Protein AF-A0A520Q9F8-F1 (afdb_monomer_lite)

pLDDT: mean 71.8, std 21.56, range [39.19, 98.19]

Secondary structure (DSSP, 8-state):
---------TTHHHHHHHHHHHHHHGGGS--------------------S-SSSSSSSSGGGS---PPPPP-EEEEEESSTT-TTS-EEEEEESSHHHHHHHHHHHHTTT-EEEEEES-EE-SSSEE-SEEEE---

Radius of gyration: 29.5 Å; chains: 1; bounding box: 84×36×77 Å

Sequence (136 aa):
MREETKLFDADDMKHALLQLTVKIGTLAFAASASAQEFQSLSVARPTVSRMAGAALALIVLVVGCSEPEQEVWMGYVYPDRQDLTRHDVVGSFGSLNRCLDAVREQAGLAGAYECGLNCRDEGTINVCERTVGNER

Foldseek 3Di:
DDDDDPDDDPVVVVVVVVVVVVVVVVVPPDPDDDDDDDDDDPDDDDPDDDDDDPPPPPPPPPPDPPPPDQKKKWKWKAQALVDPLDIDTQDIDSDPVVNQVRRDVVNDPHIWMKIFIPWDDPPSDTDGPDMDIDND

Structure (mmCIF, N/CA/C/O backbone):
data_AF-A0A520Q9F8-F1
#
_entry.id   AF-A0A520Q9F8-F1
#
loop_
_atom_site.group_PDB
_atom_site.id
_atom_site.type_symbol
_atom_site.label_atom_id
_atom_site.label_alt_id
_atom_site.label_comp_id
_atom_site.label_asym_id
_atom_site.label_entity_id
_atom_site.label_seq_id
_atom_site.pdbx_PDB_ins_code
_atom_site.Cartn_x
_atom_site.Cartn_y
_atom_site.Cartn_z
_atom_site.occupancy
_atom_site.B_iso_or_equiv
_atom_site.auth_seq_id
_atom_site.auth_comp_id
_atom_site.auth_asym_id
_atom_site.auth_atom_id
_atom_site.pdbx_PDB_model_num
ATOM 1 N N . MET A 1 1 ? 43.071 0.631 2.761 1.00 39.19 1 MET A N 1
ATOM 2 C CA . MET A 1 1 ? 42.229 1.504 3.602 1.00 39.19 1 MET A CA 1
ATOM 3 C C . MET A 1 1 ? 41.005 0.692 3.976 1.00 39.19 1 MET A C 1
ATOM 5 O O . MET A 1 1 ? 40.397 0.130 3.079 1.00 39.19 1 MET A O 1
ATOM 9 N N . ARG A 1 2 ? 40.776 0.474 5.273 1.00 40.00 2 ARG A N 1
ATOM 10 C CA . ARG A 1 2 ? 39.755 -0.431 5.817 1.00 40.00 2 ARG A CA 1
ATOM 11 C C . ARG A 1 2 ? 38.701 0.469 6.465 1.00 40.00 2 ARG A C 1
ATOM 13 O O . ARG A 1 2 ? 39.037 1.179 7.406 1.00 40.00 2 ARG A O 1
ATOM 20 N N . GLU A 1 3 ? 37.506 0.524 5.888 1.00 48.91 3 GLU A N 1
ATOM 21 C CA . GLU A 1 3 ? 36.380 1.290 6.427 1.00 48.91 3 GLU A CA 1
ATOM 22 C C . GLU A 1 3 ? 35.745 0.497 7.572 1.00 48.91 3 GLU A C 1
ATOM 24 O O . GLU A 1 3 ? 35.322 -0.644 7.393 1.00 48.91 3 GLU A O 1
ATOM 29 N N . GLU A 1 4 ? 35.734 1.083 8.767 1.00 51.50 4 GLU A N 1
ATOM 30 C CA . GLU A 1 4 ? 35.064 0.523 9.936 1.00 51.50 4 GLU A CA 1
ATOM 31 C C . GLU A 1 4 ? 33.596 0.956 9.924 1.00 51.50 4 GLU A C 1
ATOM 33 O O . GLU A 1 4 ? 33.253 2.085 10.279 1.00 51.50 4 GLU A O 1
ATOM 38 N N . THR A 1 5 ? 32.704 0.059 9.508 1.00 52.34 5 THR A N 1
ATOM 39 C CA . THR A 1 5 ? 31.264 0.213 9.726 1.00 52.34 5 THR A CA 1
ATOM 40 C C . THR A 1 5 ? 30.976 0.062 11.216 1.00 52.34 5 THR A C 1
ATOM 42 O O . THR A 1 5 ? 31.025 -1.043 11.757 1.00 52.34 5 THR A O 1
ATOM 45 N N . LYS A 1 6 ? 30.686 1.182 11.885 1.00 52.34 6 LYS A N 1
ATOM 46 C CA . LYS A 1 6 ? 30.169 1.195 13.256 1.00 52.34 6 LYS A CA 1
ATOM 47 C C . LYS A 1 6 ? 28.801 0.518 13.274 1.00 52.34 6 LYS A C 1
ATOM 49 O O . LYS A 1 6 ? 27.818 1.065 12.778 1.00 52.34 6 LYS A O 1
ATOM 54 N N . LEU A 1 7 ? 28.781 -0.688 13.825 1.00 51.22 7 LEU A N 1
ATOM 55 C CA . LEU A 1 7 ? 27.588 -1.441 14.168 1.00 51.22 7 LEU A CA 1
ATOM 56 C C . LEU A 1 7 ? 26.820 -0.638 15.227 1.00 51.22 7 LEU A C 1
ATOM 58 O O . LEU A 1 7 ? 27.317 -0.422 16.328 1.00 51.22 7 LEU A O 1
ATOM 62 N N . PHE A 1 8 ? 25.657 -0.112 14.851 1.00 49.12 8 PHE A N 1
ATOM 63 C CA . PHE A 1 8 ? 24.758 0.585 15.764 1.00 49.12 8 PHE A CA 1
ATOM 64 C C . PHE A 1 8 ? 24.158 -0.443 16.730 1.00 49.12 8 PHE A C 1
ATOM 66 O O . PHE A 1 8 ? 23.390 -1.314 16.321 1.00 49.12 8 PHE A O 1
ATOM 73 N N . ASP A 1 9 ? 24.558 -0.358 17.995 1.00 51.84 9 ASP A N 1
ATOM 74 C CA . ASP A 1 9 ? 24.122 -1.241 19.073 1.00 51.84 9 ASP A CA 1
ATOM 75 C C . ASP A 1 9 ? 22.636 -1.017 19.403 1.00 51.84 9 ASP A C 1
ATOM 77 O O . ASP A 1 9 ? 22.182 0.108 19.626 1.00 51.84 9 ASP A O 1
ATOM 81 N N . ALA A 1 10 ? 21.862 -2.103 19.439 1.00 55.62 10 ALA A N 1
ATOM 82 C CA . ALA A 1 10 ? 20.410 -2.082 19.643 1.00 55.62 10 ALA A CA 1
ATOM 83 C C . ALA A 1 10 ? 19.984 -1.662 21.067 1.00 55.62 10 ALA A C 1
ATOM 85 O O . ALA A 1 10 ? 18.793 -1.456 21.326 1.00 55.62 10 ALA A O 1
ATOM 86 N N . ASP A 1 11 ? 20.932 -1.536 21.997 1.00 56.41 11 ASP A N 1
ATOM 87 C CA . ASP A 1 11 ? 20.651 -1.182 23.388 1.00 56.41 11 ASP A CA 1
ATOM 88 C C . ASP A 1 11 ? 20.477 0.328 23.627 1.00 56.41 11 ASP A C 1
ATOM 90 O O . ASP A 1 11 ? 19.765 0.712 24.558 1.00 56.41 11 ASP A O 1
ATOM 94 N N . ASP A 1 12 ? 20.982 1.196 22.744 1.00 55.81 12 ASP A N 1
ATOM 95 C CA . ASP A 1 12 ? 20.832 2.656 22.893 1.00 55.81 12 ASP A CA 1
ATOM 96 C C . ASP A 1 12 ? 19.371 3.116 22.665 1.00 55.81 12 ASP A C 1
ATOM 98 O O . ASP A 1 12 ? 18.835 3.996 23.346 1.00 55.81 12 ASP A O 1
ATOM 102 N N . MET A 1 13 ? 18.639 2.422 21.785 1.00 54.72 13 MET A N 1
ATOM 103 C CA . MET A 1 13 ? 17.255 2.777 21.441 1.00 54.72 13 MET A CA 1
ATOM 104 C C . MET A 1 13 ? 16.258 2.522 22.588 1.00 54.72 13 MET A C 1
ATOM 106 O O . MET A 1 13 ? 15.235 3.205 22.697 1.00 54.72 13 MET A O 1
ATOM 110 N N . LYS A 1 14 ? 16.554 1.574 23.488 1.00 57.56 14 LYS A N 1
ATOM 111 C CA . LYS A 1 14 ? 15.676 1.241 24.626 1.00 57.56 14 LYS A CA 1
ATOM 112 C C . LYS A 1 14 ? 15.687 2.336 25.694 1.00 57.56 14 LYS A C 1
ATOM 114 O O . LYS A 1 14 ? 14.651 2.615 26.300 1.00 57.56 14 LYS A O 1
ATOM 119 N N . HIS A 1 15 ? 16.827 3.000 25.889 1.00 53.12 15 HIS A N 1
ATOM 120 C CA . HIS A 1 15 ? 16.956 4.087 26.861 1.00 53.12 15 HIS A CA 1
ATOM 121 C C . HIS A 1 15 ? 16.235 5.367 26.417 1.00 53.12 15 HIS A C 1
ATOM 123 O O . HIS A 1 15 ? 15.677 6.074 27.261 1.00 53.12 15 HIS A O 1
ATOM 129 N N . ALA A 1 16 ? 16.156 5.629 25.108 1.00 54.34 16 ALA A N 1
ATOM 130 C CA . ALA A 1 16 ? 15.401 6.761 24.570 1.00 54.34 16 ALA A CA 1
ATOM 131 C C . ALA A 1 16 ? 13.878 6.616 24.780 1.00 54.34 16 ALA A C 1
ATOM 133 O O . ALA A 1 16 ? 13.198 7.593 25.103 1.00 54.34 16 ALA A O 1
ATOM 134 N N . LEU A 1 17 ? 13.339 5.396 24.668 1.00 53.00 17 LEU A N 1
ATOM 135 C CA . LEU A 1 17 ? 11.903 5.123 24.837 1.00 53.00 17 LEU A CA 1
ATOM 136 C C . LEU A 1 17 ? 11.425 5.257 26.293 1.00 53.00 17 LEU A C 1
ATOM 138 O O . LEU A 1 17 ? 10.308 5.716 26.532 1.00 53.00 17 LEU A O 1
ATOM 142 N N . LEU A 1 18 ? 12.274 4.924 27.271 1.00 51.91 18 LEU A N 1
ATOM 143 C CA . LEU A 1 18 ? 11.934 5.009 28.699 1.00 51.91 18 LEU A CA 1
ATOM 144 C C . LEU A 1 18 ? 11.867 6.453 29.225 1.00 51.91 18 LEU A C 1
ATOM 146 O O . LEU A 1 18 ? 11.124 6.735 30.161 1.00 51.91 18 LEU A O 1
ATOM 150 N N . GLN A 1 19 ? 12.610 7.385 28.621 1.00 50.03 19 GLN A N 1
ATOM 151 C CA . GLN A 1 19 ? 12.576 8.801 29.012 1.00 50.03 19 GLN A CA 1
ATOM 152 C C . GLN A 1 19 ? 11.343 9.538 28.465 1.00 50.03 19 GLN A C 1
ATOM 154 O O . GLN A 1 19 ? 10.885 10.516 29.063 1.00 50.03 19 GLN A O 1
ATOM 159 N N . LEU A 1 20 ? 10.775 9.074 27.345 1.00 44.41 20 LEU A N 1
ATOM 160 C CA . LEU A 1 20 ? 9.604 9.706 26.736 1.00 44.41 20 LEU A CA 1
ATOM 161 C C . LEU A 1 20 ? 8.311 9.395 27.511 1.00 44.41 20 LEU A C 1
ATOM 163 O O . LEU A 1 20 ? 7.473 10.279 27.685 1.00 44.41 20 LEU A O 1
ATOM 167 N N . THR A 1 21 ? 8.168 8.179 28.047 1.00 50.09 21 THR A N 1
ATOM 168 C CA . THR A 1 21 ? 6.981 7.757 28.815 1.00 50.09 21 THR A CA 1
ATOM 169 C C . THR A 1 21 ? 6.851 8.465 30.164 1.00 50.09 21 THR A C 1
ATOM 171 O O . THR A 1 21 ? 5.737 8.789 30.574 1.00 50.09 21 THR A O 1
ATOM 174 N N . VAL A 1 22 ? 7.964 8.803 30.825 1.00 49.72 22 VAL A N 1
ATOM 175 C CA . VAL A 1 22 ? 7.938 9.541 32.104 1.00 49.72 22 VAL A CA 1
ATOM 176 C C . VAL A 1 22 ? 7.454 10.985 31.922 1.00 49.72 22 VAL A C 1
ATOM 178 O O . VAL A 1 22 ? 6.724 11.495 32.768 1.00 49.72 22 VAL A O 1
ATOM 181 N N . LYS A 1 23 ? 7.790 11.648 30.807 1.00 49.06 23 LYS A N 1
ATOM 182 C CA . LYS A 1 23 ? 7.364 13.039 30.559 1.00 49.06 23 LYS A CA 1
ATOM 183 C C . LYS A 1 23 ? 5.869 13.186 30.272 1.00 49.06 23 LYS A C 1
ATOM 185 O O . LYS A 1 23 ? 5.307 14.234 30.577 1.00 49.06 23 LYS A O 1
ATOM 190 N N . ILE A 1 24 ? 5.223 12.161 29.715 1.00 46.91 24 ILE A N 1
ATOM 191 C CA . ILE A 1 24 ? 3.788 12.210 29.390 1.00 46.91 24 ILE A CA 1
ATOM 192 C C . ILE A 1 24 ? 2.933 12.039 30.660 1.00 46.91 24 ILE A C 1
ATOM 194 O O . ILE A 1 24 ? 1.890 12.676 30.786 1.00 46.91 24 ILE A O 1
ATOM 198 N N . GLY A 1 25 ? 3.397 11.260 31.646 1.00 41.00 25 GLY A N 1
ATOM 199 C CA . GLY A 1 25 ? 2.657 11.008 32.892 1.00 41.00 25 GLY A CA 1
ATOM 200 C C . GLY A 1 25 ? 2.469 12.233 33.800 1.00 41.00 25 GLY A C 1
ATOM 201 O O . GLY A 1 25 ? 1.505 12.291 34.559 1.00 41.00 25 GLY A O 1
ATOM 202 N N . THR A 1 26 ? 3.341 13.239 33.708 1.00 44.12 26 THR A N 1
ATOM 203 C CA . THR A 1 26 ? 3.320 14.401 34.620 1.00 44.12 26 THR A CA 1
ATOM 204 C C . THR A 1 26 ? 2.359 15.513 34.182 1.00 44.12 26 THR A C 1
ATOM 206 O O . THR A 1 26 ? 2.104 16.438 34.948 1.00 44.12 26 THR A O 1
ATOM 209 N N . LEU A 1 27 ? 1.784 15.445 32.976 1.00 44.78 27 LEU A N 1
ATOM 210 C CA . LEU A 1 27 ? 0.875 16.485 32.469 1.00 44.78 27 LEU A CA 1
ATOM 211 C C . LEU A 1 27 ? -0.597 16.286 32.882 1.00 44.78 27 LEU A C 1
ATOM 213 O O . LEU A 1 27 ? -1.413 17.172 32.647 1.00 44.78 27 LEU A O 1
ATOM 217 N N . ALA A 1 28 ? -0.953 15.167 33.524 1.00 43.72 28 ALA A N 1
ATOM 218 C CA . ALA A 1 28 ? -2.349 14.818 33.821 1.00 43.72 28 ALA A CA 1
ATOM 219 C C . ALA A 1 28 ? -2.862 15.245 35.217 1.00 43.72 28 ALA A C 1
ATOM 221 O O . ALA A 1 28 ? -4.031 15.029 35.523 1.00 43.72 28 ALA A O 1
ATOM 222 N N . PHE A 1 29 ? -2.036 15.861 36.071 1.00 43.09 29 PHE A N 1
ATOM 223 C CA . PHE A 1 29 ? -2.386 16.166 37.471 1.00 43.09 29 PHE A CA 1
ATOM 224 C C . PHE A 1 29 ? -2.286 17.666 37.799 1.00 43.09 29 PHE A C 1
ATOM 226 O O . PHE A 1 29 ? -1.584 18.075 38.718 1.00 43.09 29 PHE A O 1
ATOM 233 N N . ALA A 1 30 ? -2.972 18.523 37.040 1.00 43.81 30 ALA A N 1
ATOM 234 C CA . ALA A 1 30 ? -3.069 19.947 37.384 1.00 43.81 30 ALA A CA 1
ATOM 235 C C . ALA A 1 30 ? -4.359 20.602 36.865 1.00 43.81 30 ALA A C 1
ATOM 237 O O . ALA A 1 30 ? -4.310 21.625 36.192 1.00 43.81 30 ALA A O 1
ATOM 238 N N . ALA A 1 31 ? -5.528 20.025 37.153 1.00 45.03 31 ALA A N 1
ATOM 239 C CA . ALA A 1 31 ? -6.798 20.691 36.854 1.00 45.03 31 ALA A CA 1
ATOM 240 C C . ALA A 1 31 ? -7.942 20.230 37.769 1.00 45.03 31 ALA A C 1
ATOM 242 O O . ALA A 1 31 ? -8.893 19.618 37.304 1.00 45.03 31 ALA A O 1
ATOM 243 N N . SER A 1 32 ? -7.876 20.529 39.069 1.00 48.12 32 SER A N 1
ATOM 244 C CA . SER A 1 32 ? -9.081 20.569 39.920 1.00 48.12 32 SER A CA 1
ATOM 245 C C . SER A 1 32 ? -8.770 21.172 41.289 1.00 48.12 32 SER A C 1
ATOM 247 O O . SER A 1 32 ? -8.728 20.480 42.303 1.00 48.12 32 SER A O 1
ATOM 249 N N . ALA A 1 33 ? -8.536 22.480 41.323 1.00 47.72 33 ALA A N 1
ATOM 250 C CA . ALA A 1 33 ? -8.639 23.256 42.551 1.00 47.72 33 ALA A CA 1
ATOM 251 C C . ALA A 1 33 ? -9.200 24.635 42.199 1.00 47.72 33 ALA A C 1
ATOM 253 O O . ALA A 1 33 ? -8.467 25.559 41.865 1.00 47.72 33 ALA A O 1
ATOM 254 N N . SER A 1 34 ? -10.522 24.764 42.244 1.00 48.75 34 SER A N 1
ATOM 255 C CA . SER A 1 34 ? -11.154 26.060 42.472 1.00 48.75 34 SER A CA 1
ATOM 256 C C . SER A 1 34 ? -12.338 25.871 43.412 1.00 48.75 34 SER A C 1
ATOM 258 O O . SER A 1 34 ? -13.017 24.848 43.399 1.00 48.75 34 SER A O 1
ATOM 260 N N . ALA A 1 35 ? -12.424 26.833 44.318 1.00 44.81 35 ALA A N 1
ATOM 261 C CA . ALA A 1 35 ? -13.172 26.861 45.558 1.00 44.81 35 ALA A CA 1
ATOM 262 C C . ALA A 1 35 ? -14.694 26.759 45.380 1.00 44.81 35 ALA A C 1
ATOM 264 O O . ALA A 1 35 ? -15.216 27.138 44.338 1.00 44.81 35 ALA A O 1
ATOM 265 N N . GLN A 1 36 ? -15.400 26.394 46.455 1.00 46.62 36 GLN A N 1
ATOM 266 C CA . GLN A 1 36 ? -16.210 27.363 47.208 1.00 46.62 36 GLN A CA 1
ATOM 267 C C . GLN A 1 36 ? -16.834 26.717 48.455 1.00 46.62 36 GLN A C 1
ATOM 269 O O . GLN A 1 36 ? -17.572 25.737 48.385 1.00 46.62 36 GLN A O 1
ATOM 274 N N . GLU A 1 37 ? -16.520 27.307 49.612 1.00 53.34 37 GLU A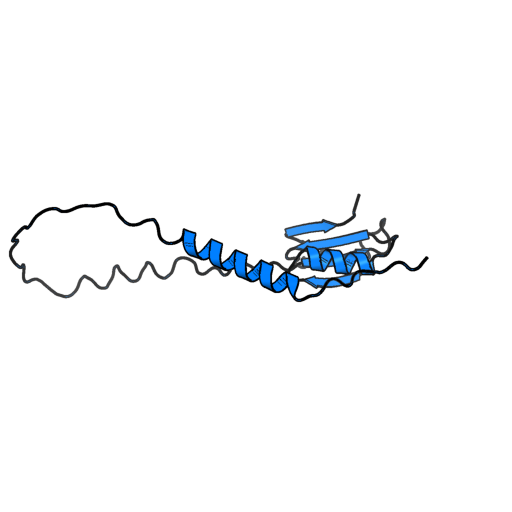 N 1
ATOM 275 C CA . GLU A 1 37 ? -17.408 27.339 50.775 1.00 53.34 37 GLU A CA 1
ATOM 276 C C . GLU A 1 37 ? -18.796 27.841 50.343 1.00 53.34 37 GLU A C 1
ATOM 278 O O . GLU A 1 37 ? -18.883 28.633 49.411 1.00 53.34 37 GLU A O 1
ATOM 283 N N . PHE A 1 38 ? -19.867 27.414 51.019 1.00 43.78 38 PHE A N 1
ATOM 284 C CA . PHE A 1 38 ? -20.879 28.300 51.612 1.00 43.78 38 PHE A CA 1
ATOM 285 C C . PHE A 1 38 ? -21.983 27.471 52.307 1.00 43.78 38 PHE A C 1
ATOM 287 O O . PHE A 1 38 ? -22.711 26.698 51.695 1.00 43.78 38 PHE A O 1
ATOM 294 N N . GLN A 1 39 ? -22.089 27.728 53.611 1.00 50.25 39 GLN A N 1
ATOM 295 C CA . GLN A 1 39 ? -23.305 27.853 54.420 1.00 50.25 39 GLN A CA 1
ATOM 296 C C . GLN A 1 39 ? -24.159 26.621 54.767 1.00 50.25 39 GLN A C 1
ATOM 298 O O . GLN A 1 39 ? -24.987 26.115 54.017 1.00 50.25 39 GLN A O 1
ATOM 303 N N . SER A 1 40 ? -24.044 26.293 56.054 1.00 56.25 40 SER A N 1
ATOM 304 C CA . SER A 1 40 ? -25.058 25.720 56.930 1.00 56.25 40 SER A CA 1
ATOM 305 C C . SER A 1 40 ? -26.474 26.224 56.627 1.00 56.25 40 SER A C 1
ATOM 307 O O . SER A 1 40 ? -26.784 27.394 56.837 1.00 56.25 40 SER A O 1
ATOM 309 N N . LEU A 1 41 ? -27.365 25.306 56.264 1.00 47.22 41 LEU A N 1
ATOM 310 C CA . LEU A 1 41 ? -28.805 25.482 56.405 1.00 47.22 41 LEU A CA 1
ATOM 311 C C . LEU A 1 41 ? -29.380 24.227 57.060 1.00 47.22 41 LEU A C 1
ATOM 313 O O . LEU A 1 41 ? -29.463 23.153 56.470 1.00 47.22 41 LEU A O 1
ATOM 317 N N . SER A 1 42 ? -29.747 24.391 58.331 1.00 54.28 42 SER A N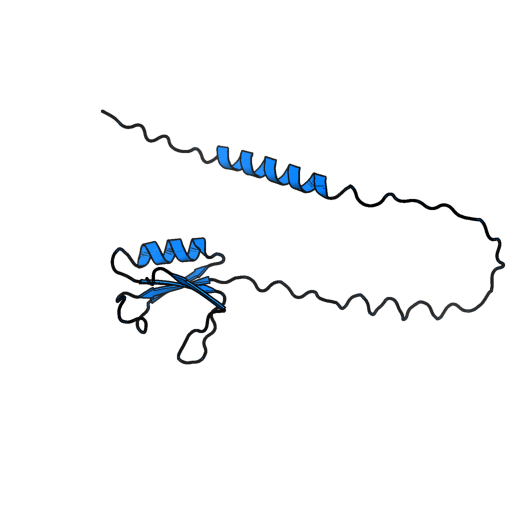 1
ATOM 318 C CA . SER A 1 42 ? -30.633 23.491 59.060 1.00 54.28 42 SER A CA 1
ATOM 319 C C . SER A 1 42 ? -31.996 23.522 58.371 1.00 54.28 42 SER A C 1
ATOM 321 O O . SER A 1 42 ? -32.773 24.455 58.565 1.00 54.28 42 SER A O 1
ATOM 323 N N . VAL A 1 43 ? -32.271 22.535 57.518 1.00 51.12 43 VAL A N 1
ATOM 324 C CA . VAL A 1 43 ? -33.597 22.326 56.930 1.00 51.12 43 VAL A CA 1
ATOM 325 C C . VAL A 1 43 ? -34.086 20.950 57.352 1.00 51.12 43 VAL A C 1
ATOM 327 O O . VAL A 1 43 ? -33.424 19.928 57.171 1.00 51.12 43 VAL A O 1
ATOM 330 N N . ALA A 1 44 ? -35.242 20.978 58.005 1.00 46.66 44 ALA A N 1
ATOM 331 C CA . ALA A 1 44 ? -35.944 19.857 58.592 1.00 46.66 44 ALA A CA 1
ATOM 332 C C . ALA A 1 44 ? -36.095 18.682 57.618 1.00 46.66 44 ALA A C 1
ATOM 334 O O . ALA A 1 44 ? -36.378 18.870 56.439 1.00 46.66 44 ALA A O 1
ATOM 335 N N . ARG A 1 45 ? -35.954 17.463 58.151 1.00 51.50 45 ARG A N 1
ATOM 336 C CA . ARG A 1 45 ? -36.208 16.195 57.455 1.00 51.50 45 ARG A CA 1
ATOM 337 C C . ARG A 1 45 ? -37.651 16.155 56.927 1.00 51.50 45 ARG A C 1
ATOM 339 O O . ARG A 1 45 ? -38.557 16.040 57.753 1.00 51.50 45 ARG A O 1
ATOM 346 N N . PRO A 1 46 ? -37.897 16.122 55.604 1.00 41.22 46 PRO A N 1
ATOM 347 C CA . PRO A 1 46 ? -39.145 15.595 55.098 1.00 41.22 46 PRO A CA 1
ATOM 348 C C . PRO A 1 46 ? -38.995 14.075 54.989 1.00 41.22 46 PRO A C 1
ATOM 350 O O . PRO A 1 46 ? -38.258 13.537 54.163 1.00 41.22 46 PRO A O 1
ATOM 353 N N . THR A 1 47 ? -39.685 13.363 55.871 1.00 56.03 47 THR A N 1
ATOM 354 C CA . THR A 1 47 ? -39.966 11.937 55.721 1.00 56.03 47 THR A CA 1
ATOM 355 C C . THR A 1 47 ? -40.918 11.747 54.545 1.00 56.03 47 THR A C 1
ATOM 357 O O . THR A 1 47 ? -42.130 11.736 54.740 1.00 56.03 47 THR A O 1
ATOM 360 N N . VAL A 1 48 ? -40.405 11.602 53.322 1.00 50.59 48 VAL A N 1
ATOM 361 C CA . VAL A 1 48 ? -41.225 11.079 52.224 1.00 50.59 48 VAL A CA 1
ATOM 362 C C . VAL A 1 48 ? -40.399 10.234 51.260 1.00 50.59 48 VAL A C 1
ATOM 364 O O . VAL A 1 48 ? -39.527 10.712 50.547 1.00 50.59 48 VAL A O 1
ATOM 367 N N . SER A 1 49 ? -40.736 8.947 51.282 1.00 46.34 49 SER A N 1
ATOM 368 C CA . SER A 1 49 ? -40.720 8.004 50.168 1.00 46.34 49 SER A CA 1
ATOM 369 C C . SER A 1 49 ? -39.415 7.826 49.387 1.00 46.34 49 SER A C 1
ATOM 371 O O . SER A 1 49 ? -39.176 8.391 48.322 1.00 46.34 49 SER A O 1
ATOM 373 N N . ARG A 1 50 ? -38.619 6.869 49.876 1.00 57.88 50 ARG A N 1
ATOM 374 C CA . ARG A 1 50 ? -37.820 5.972 49.034 1.00 57.88 50 ARG A CA 1
ATOM 375 C C . ARG A 1 50 ? -38.725 5.451 47.912 1.00 57.88 50 ARG A C 1
ATOM 377 O O . ARG A 1 50 ? -39.562 4.635 48.245 1.00 57.88 50 ARG A O 1
ATOM 384 N N . MET A 1 51 ? -38.617 5.938 46.675 1.00 51.44 51 MET A N 1
ATOM 385 C CA . MET A 1 51 ? -38.924 5.253 45.391 1.00 51.44 51 MET A CA 1
ATOM 386 C C . MET A 1 51 ? -38.977 6.288 44.243 1.00 51.44 51 MET A C 1
ATOM 388 O O . MET A 1 51 ? -39.988 6.422 43.570 1.00 51.44 51 MET A O 1
ATOM 392 N N . ALA A 1 52 ? -37.922 7.081 44.022 1.00 51.56 52 ALA A N 1
ATOM 393 C CA . ALA A 1 52 ? -37.857 7.956 42.833 1.00 51.56 52 ALA A CA 1
ATOM 394 C C . ALA A 1 52 ? -36.427 8.313 42.380 1.00 51.56 52 ALA A C 1
ATOM 396 O O . ALA A 1 52 ? -36.240 9.230 41.593 1.00 51.56 52 ALA A O 1
ATOM 397 N N . GLY A 1 53 ? -35.400 7.619 42.883 1.00 43.75 53 GLY A N 1
ATOM 398 C CA . GLY A 1 53 ? -33.994 7.929 42.575 1.00 43.75 53 GLY A CA 1
ATOM 399 C C . GLY A 1 53 ? -33.323 6.992 41.567 1.00 43.75 53 GLY A C 1
ATOM 400 O O . GLY A 1 53 ? -32.201 7.254 41.157 1.00 43.75 53 GLY A O 1
ATOM 401 N N . ALA A 1 54 ? -33.972 5.891 41.173 1.00 52.88 54 ALA A N 1
ATOM 402 C CA . ALA A 1 54 ? -33.311 4.821 40.419 1.00 52.88 54 ALA A CA 1
ATOM 403 C C . ALA A 1 54 ? -33.434 4.941 38.887 1.00 52.88 54 ALA A C 1
ATOM 405 O O . ALA A 1 54 ? -32.719 4.251 38.171 1.00 52.88 54 ALA A O 1
ATOM 406 N N . ALA A 1 55 ? -34.319 5.798 38.367 1.00 50.34 55 ALA A N 1
ATOM 407 C CA . ALA A 1 55 ? -34.629 5.819 36.934 1.00 50.34 55 ALA A CA 1
ATOM 408 C C . ALA A 1 55 ? -33.721 6.740 36.093 1.00 50.34 55 ALA A C 1
ATOM 410 O O . ALA A 1 55 ? -33.612 6.538 34.889 1.00 50.34 55 ALA A O 1
ATOM 411 N N . LEU A 1 56 ? -33.048 7.731 36.695 1.00 49.44 56 LEU A N 1
ATOM 412 C CA . LEU A 1 56 ? -32.291 8.741 35.935 1.00 49.44 56 LEU A CA 1
ATOM 413 C C . LEU A 1 56 ? -30.804 8.391 35.717 1.00 49.44 56 LEU A C 1
ATOM 415 O O . LEU A 1 56 ? -30.151 8.997 34.876 1.00 49.44 56 LEU A O 1
ATOM 419 N N . ALA A 1 57 ? -30.264 7.405 36.440 1.00 52.66 57 ALA A N 1
ATOM 420 C CA . ALA A 1 57 ? -28.846 7.036 36.371 1.00 52.66 57 ALA A CA 1
ATOM 421 C C . ALA A 1 57 ? -28.509 6.012 35.265 1.00 52.66 57 ALA A C 1
ATOM 423 O O . ALA A 1 57 ? -27.335 5.771 35.000 1.00 52.66 57 ALA A O 1
ATOM 424 N N . LEU A 1 58 ? -29.510 5.410 34.607 1.00 51.97 58 LEU A N 1
ATOM 425 C CA . LEU A 1 58 ? -29.291 4.315 33.649 1.00 51.97 58 LEU A CA 1
ATOM 426 C C . LEU A 1 58 ? -29.037 4.766 32.196 1.00 51.97 58 LEU A C 1
ATOM 428 O O . LEU A 1 58 ? -28.590 3.961 31.387 1.00 51.97 58 LEU A O 1
ATOM 432 N N . ILE A 1 59 ? -29.314 6.026 31.841 1.00 57.12 59 ILE A N 1
ATOM 433 C CA . ILE A 1 59 ? -29.294 6.488 30.436 1.00 57.12 59 ILE A CA 1
ATOM 434 C C . ILE A 1 59 ? -27.883 6.914 29.974 1.00 57.12 59 ILE A C 1
ATOM 436 O O . ILE A 1 59 ? -27.592 6.911 28.782 1.00 57.12 59 ILE A O 1
ATOM 440 N N . VAL A 1 60 ? -26.962 7.216 30.897 1.00 57.81 60 VAL A N 1
ATOM 441 C CA . VAL A 1 60 ? -25.626 7.762 30.564 1.00 57.81 60 VAL A CA 1
ATOM 442 C C . VAL A 1 60 ? -24.614 6.688 30.118 1.00 57.81 60 VAL A C 1
ATOM 444 O O . VAL A 1 60 ? -23.584 7.021 29.544 1.00 57.81 60 VAL A O 1
ATOM 447 N N . LEU A 1 61 ? -24.897 5.394 30.301 1.00 57.59 61 LEU A N 1
ATOM 448 C CA . LEU A 1 61 ? -23.929 4.315 30.029 1.00 57.59 61 LEU A CA 1
ATOM 449 C C . LEU A 1 61 ? -23.898 3.809 28.574 1.00 57.59 61 LEU A C 1
ATOM 451 O O . LEU A 1 61 ? -23.133 2.896 28.279 1.00 57.59 61 LEU A O 1
ATOM 455 N N . VAL A 1 62 ? -24.703 4.366 27.662 1.00 60.41 62 VAL A N 1
ATOM 456 C CA . VAL A 1 62 ? -24.839 3.839 26.282 1.00 60.41 62 VAL A CA 1
ATOM 457 C C . VAL A 1 62 ? -24.158 4.726 25.227 1.00 60.41 62 VAL A C 1
ATOM 459 O O . VAL A 1 62 ? -24.130 4.386 24.047 1.00 60.41 62 VAL A O 1
ATOM 462 N N . VAL A 1 63 ? -23.559 5.857 25.612 1.00 63.19 63 VAL A N 1
ATOM 463 C CA . VAL A 1 63 ? -22.903 6.747 24.643 1.00 63.19 63 VAL A CA 1
ATOM 464 C C . VAL A 1 63 ? -21.470 6.275 24.368 1.00 63.19 63 VAL A C 1
ATOM 466 O O . VAL A 1 63 ? -20.523 6.726 24.999 1.00 63.19 63 VAL A O 1
ATOM 469 N N . GLY A 1 64 ? -21.329 5.383 23.384 1.00 60.84 64 GLY A N 1
ATOM 470 C CA . GLY A 1 64 ? -20.218 5.449 22.429 1.00 60.84 64 GLY A CA 1
ATOM 471 C C . GLY A 1 64 ? -18.921 4.713 22.771 1.00 60.84 64 GLY A C 1
ATOM 472 O O . GLY A 1 64 ? -17.860 5.327 22.764 1.00 60.84 64 GLY A O 1
ATOM 473 N N . CYS A 1 65 ? -18.967 3.391 22.942 1.00 63.22 65 CYS A N 1
ATOM 474 C CA . CYS A 1 65 ? -17.802 2.545 22.654 1.00 63.22 65 CYS A CA 1
ATOM 475 C C . CYS A 1 65 ? -17.819 2.153 21.167 1.00 63.22 65 CYS A C 1
ATOM 477 O O . CYS A 1 65 ? -18.079 1.001 20.834 1.00 63.22 65 CYS A O 1
ATOM 479 N N . SER A 1 66 ? -17.617 3.107 20.257 1.00 66.31 66 SER A N 1
ATOM 480 C CA . SER A 1 66 ? -17.186 2.758 18.901 1.00 66.31 66 SER A CA 1
ATOM 481 C C . SER A 1 66 ? -15.680 2.541 18.970 1.00 66.31 66 SER A C 1
ATOM 483 O O . SER A 1 66 ? -14.932 3.507 19.137 1.00 66.31 66 SER A O 1
ATOM 485 N N . GLU A 1 67 ? -15.241 1.283 18.928 1.00 71.81 67 GLU A N 1
ATOM 486 C CA . GLU A 1 67 ? -13.824 0.974 18.743 1.00 71.81 67 GLU A CA 1
ATOM 487 C C . GLU A 1 67 ? -13.331 1.699 17.480 1.00 71.81 67 GLU A C 1
ATOM 489 O O . GLU A 1 67 ? -14.030 1.677 16.463 1.00 71.81 67 GLU A O 1
ATOM 494 N N . PRO A 1 68 ? -12.187 2.404 17.539 1.00 72.25 68 PRO A N 1
ATOM 495 C CA . PRO A 1 68 ? -11.637 3.040 16.352 1.00 72.25 68 PRO A CA 1
ATOM 496 C C . PRO A 1 68 ? -11.370 1.955 15.308 1.00 72.25 68 PRO A C 1
ATOM 498 O O . PRO A 1 68 ? -10.717 0.955 15.619 1.00 72.25 68 PRO A O 1
ATOM 501 N N . GLU A 1 69 ? -11.886 2.142 14.089 1.00 79.62 69 GLU A N 1
ATOM 502 C CA . GLU A 1 69 ? -11.581 1.238 12.983 1.00 79.62 69 GLU A CA 1
ATOM 503 C C . GLU A 1 69 ? -10.065 1.146 12.829 1.00 79.62 69 GLU A C 1
ATOM 505 O O . GLU A 1 69 ? -9.345 2.147 12.777 1.00 79.62 69 GLU A O 1
ATOM 510 N N . GLN A 1 70 ? -9.571 -0.086 12.853 1.00 89.12 70 GLN A N 1
ATOM 511 C CA . GLN A 1 70 ? -8.147 -0.347 12.812 1.00 89.12 70 GLN A CA 1
ATOM 512 C C . GLN A 1 70 ? -7.659 -0.098 11.383 1.00 89.12 70 GLN A C 1
ATOM 514 O O . GLN A 1 70 ? -8.167 -0.710 10.449 1.00 89.12 70 GLN A O 1
ATOM 519 N N . GLU A 1 71 ? -6.693 0.806 11.207 1.00 94.88 71 GLU A N 1
ATOM 520 C CA . GLU A 1 71 ? -6.147 1.119 9.883 1.00 94.88 71 GLU A CA 1
ATOM 521 C C . GLU A 1 71 ? -5.450 -0.106 9.270 1.00 94.88 71 GLU A C 1
ATOM 523 O O . GLU A 1 71 ? -4.456 -0.607 9.810 1.00 94.88 71 GLU A O 1
ATOM 528 N N . VAL A 1 72 ? -5.930 -0.552 8.109 1.00 97.56 72 VAL A N 1
ATOM 529 C CA . VAL A 1 72 ? -5.322 -1.634 7.327 1.00 97.56 72 VAL A CA 1
ATOM 530 C C . VAL A 1 72 ? -4.887 -1.101 5.969 1.00 97.56 72 VAL A C 1
ATOM 532 O O . VAL A 1 72 ? -5.684 -0.570 5.206 1.00 97.56 72 VAL A O 1
ATOM 535 N N . TRP A 1 73 ? -3.612 -1.274 5.643 1.00 97.94 73 TRP A N 1
ATOM 536 C CA . TRP A 1 73 ? -3.017 -0.859 4.377 1.00 97.94 73 TRP A CA 1
ATOM 537 C C . TRP A 1 73 ? -2.782 -2.068 3.476 1.00 97.94 73 TRP A C 1
ATOM 539 O O . TRP A 1 73 ? -2.045 -2.971 3.853 1.00 97.94 73 TRP A O 1
ATOM 549 N N . MET A 1 74 ? -3.374 -2.083 2.288 1.00 97.81 74 MET A N 1
ATOM 550 C CA . MET A 1 74 ? -3.170 -3.102 1.257 1.00 97.81 74 MET A CA 1
ATOM 551 C C . MET A 1 74 ? -2.121 -2.630 0.254 1.00 97.81 74 MET A C 1
ATOM 553 O O . MET A 1 74 ? -2.243 -1.531 -0.284 1.00 97.81 74 MET A O 1
ATOM 557 N N . GLY A 1 75 ? -1.093 -3.444 0.019 1.00 97.06 75 GLY A N 1
ATOM 558 C CA . GLY A 1 75 ? -0.022 -3.144 -0.930 1.00 97.06 75 GLY A CA 1
ATOM 559 C C . GLY A 1 75 ? -0.257 -3.766 -2.300 1.00 97.06 75 GLY A C 1
ATOM 560 O O . GLY A 1 75 ? -0.523 -4.967 -2.392 1.00 97.06 75 GLY A O 1
ATOM 561 N N . TYR A 1 76 ? -0.079 -2.965 -3.347 1.00 96.06 76 TYR A N 1
ATOM 562 C CA . TYR A 1 76 ? -0.205 -3.368 -4.744 1.00 96.06 76 TYR A CA 1
ATOM 563 C C . TYR A 1 76 ? 1.054 -2.986 -5.524 1.00 96.06 76 TYR A C 1
ATOM 565 O O . TYR A 1 76 ? 1.628 -1.909 -5.329 1.00 96.06 76 TYR A O 1
ATOM 573 N N . VAL A 1 77 ? 1.484 -3.873 -6.417 1.00 95.94 77 VAL A N 1
ATOM 574 C CA . VAL A 1 77 ? 2.596 -3.642 -7.347 1.00 95.94 77 VAL A CA 1
ATOM 575 C C . VAL A 1 77 ? 2.094 -3.826 -8.769 1.00 95.94 77 VAL A C 1
ATOM 577 O O . VAL A 1 77 ? 1.478 -4.842 -9.083 1.00 95.94 77 VAL A O 1
ATOM 580 N N . TYR A 1 78 ? 2.409 -2.865 -9.631 1.00 94.25 78 TYR A N 1
ATOM 581 C CA . TYR A 1 78 ? 2.088 -2.877 -11.054 1.00 94.25 78 TYR A CA 1
ATOM 582 C C . TYR A 1 78 ? 3.373 -3.133 -11.845 1.00 94.25 78 TYR A C 1
ATOM 584 O O . TYR A 1 78 ? 4.250 -2.258 -11.894 1.00 94.25 78 TYR A O 1
ATOM 592 N N . PRO A 1 79 ? 3.526 -4.322 -12.460 1.00 91.12 79 PRO A N 1
ATOM 593 C CA . PRO A 1 79 ? 4.704 -4.640 -13.264 1.00 91.12 79 PRO A CA 1
ATOM 594 C C . PRO A 1 79 ? 4.878 -3.701 -14.463 1.00 91.12 79 PRO A C 1
ATOM 596 O O . PRO A 1 79 ? 6.007 -3.420 -14.862 1.00 91.12 79 PRO A O 1
ATOM 599 N N . ASP A 1 80 ? 3.766 -3.219 -15.024 1.00 89.19 80 ASP A N 1
ATOM 600 C CA . ASP A 1 80 ? 3.738 -2.228 -16.094 1.00 89.19 80 ASP A CA 1
ATOM 601 C C . ASP A 1 80 ? 3.117 -0.926 -15.575 1.00 89.19 80 ASP A C 1
ATOM 603 O O . ASP A 1 80 ? 1.956 -0.888 -15.180 1.00 89.19 80 ASP A O 1
ATOM 607 N N . ARG A 1 81 ? 3.888 0.165 -15.604 1.00 87.44 81 ARG A N 1
ATOM 608 C CA . ARG A 1 81 ? 3.418 1.493 -15.178 1.00 87.44 81 ARG A CA 1
ATOM 609 C C . ARG A 1 81 ? 2.327 2.071 -16.078 1.00 87.44 81 ARG A C 1
ATOM 611 O O . ARG A 1 81 ? 1.682 3.038 -15.687 1.00 87.44 81 ARG A O 1
ATOM 618 N N . GLN A 1 82 ? 2.170 1.548 -17.293 1.00 89.31 82 GLN A N 1
ATOM 619 C CA . GLN A 1 82 ? 1.154 1.999 -18.245 1.00 89.31 82 GLN A CA 1
ATOM 620 C C . GLN A 1 82 ? -0.155 1.214 -18.120 1.00 89.31 82 GLN A C 1
ATOM 622 O O . GLN A 1 82 ? -1.170 1.652 -18.660 1.00 89.31 82 GLN A O 1
ATOM 627 N N . ASP A 1 83 ? -0.143 0.086 -17.405 1.00 88.94 83 ASP A N 1
ATOM 628 C CA . ASP A 1 83 ? -1.302 -0.781 -17.221 1.00 88.94 83 ASP A CA 1
ATOM 629 C C . ASP A 1 83 ? -1.521 -1.107 -15.739 1.00 88.94 83 ASP A C 1
ATOM 631 O O . ASP A 1 83 ? -1.055 -2.117 -15.212 1.00 88.94 83 ASP A O 1
ATOM 635 N N . LEU A 1 84 ? -2.305 -0.252 -15.080 1.00 88.25 84 LEU A N 1
ATOM 636 C CA . LEU A 1 84 ? -2.691 -0.427 -13.678 1.00 88.25 84 LEU A CA 1
ATOM 637 C C . LEU A 1 84 ? -3.773 -1.502 -13.479 1.00 88.25 84 LEU A C 1
ATOM 639 O O . LEU A 1 84 ? -4.137 -1.825 -12.350 1.00 88.25 84 LEU A O 1
ATOM 643 N N . THR A 1 85 ? -4.319 -2.081 -14.554 1.00 89.25 85 THR A N 1
ATOM 644 C CA . THR A 1 85 ? -5.305 -3.166 -14.415 1.00 89.25 85 THR A CA 1
ATOM 645 C C . THR A 1 85 ? -4.640 -4.474 -13.999 1.00 89.25 85 THR A C 1
ATOM 647 O O . THR A 1 85 ? -5.270 -5.319 -13.360 1.00 89.25 85 THR A O 1
ATOM 650 N N . ARG A 1 86 ? -3.345 -4.620 -14.298 1.00 90.56 86 ARG A N 1
ATOM 651 C CA . ARG A 1 86 ? -2.541 -5.775 -13.924 1.00 90.56 86 ARG A CA 1
ATOM 652 C C . ARG A 1 86 ? -1.686 -5.455 -12.705 1.00 90.56 86 ARG A C 1
ATOM 654 O O . ARG A 1 86 ? -0.697 -4.733 -12.797 1.00 90.56 86 ARG A O 1
ATOM 661 N N . HIS A 1 87 ? -2.027 -6.075 -11.586 1.00 93.06 87 HIS A N 1
ATOM 662 C CA . HIS A 1 87 ? -1.308 -5.896 -10.335 1.00 93.06 87 HIS A CA 1
ATOM 663 C C . HIS A 1 87 ? -1.131 -7.199 -9.574 1.00 93.06 87 HIS A C 1
ATOM 665 O O . HIS A 1 87 ? -1.938 -8.121 -9.689 1.00 93.06 87 HIS A O 1
ATOM 671 N N . ASP A 1 88 ? -0.092 -7.218 -8.750 1.00 94.38 88 ASP A N 1
ATOM 672 C CA . ASP A 1 88 ? 0.141 -8.240 -7.744 1.00 94.38 88 ASP A CA 1
ATOM 673 C C . ASP A 1 88 ? -0.128 -7.643 -6.358 1.00 94.38 88 ASP A C 1
ATOM 675 O O . ASP A 1 88 ? 0.324 -6.540 -6.036 1.00 94.38 88 ASP A O 1
ATOM 679 N N . VAL A 1 89 ? -0.867 -8.377 -5.526 1.00 95.50 89 VAL A N 1
ATOM 680 C CA . VAL A 1 89 ? -1.109 -7.997 -4.130 1.00 95.50 89 VAL A CA 1
ATOM 681 C C . VAL A 1 89 ? 0.066 -8.472 -3.283 1.00 95.50 89 VAL A C 1
ATOM 683 O O . VAL A 1 89 ? 0.352 -9.667 -3.222 1.00 95.50 89 VAL A O 1
ATOM 686 N N . VAL A 1 90 ? 0.733 -7.538 -2.607 1.00 96.69 90 VAL A N 1
ATOM 687 C CA . VAL A 1 90 ? 1.881 -7.827 -1.731 1.00 96.69 90 VAL A CA 1
ATOM 688 C C . VAL A 1 90 ? 1.414 -8.314 -0.359 1.00 96.69 90 VAL A C 1
ATOM 690 O O . VAL A 1 90 ? 1.998 -9.232 0.214 1.00 96.69 90 VAL A O 1
ATOM 693 N N . GLY A 1 91 ? 0.345 -7.714 0.173 1.00 96.94 91 GLY A N 1
ATOM 694 C CA . GLY A 1 91 ? -0.244 -8.094 1.457 1.00 96.94 91 GLY A CA 1
ATOM 695 C C . GLY A 1 91 ? -0.932 -6.939 2.182 1.00 96.94 91 GLY A C 1
ATOM 696 O O . GLY A 1 91 ? -1.053 -5.837 1.649 1.00 96.94 91 GLY A O 1
ATOM 697 N N . SER A 1 92 ? -1.369 -7.209 3.415 1.00 97.56 92 SER A N 1
ATOM 698 C CA . SER A 1 92 ? -2.005 -6.246 4.322 1.00 97.56 92 SER A CA 1
ATOM 699 C C . SER A 1 92 ? -1.078 -5.861 5.478 1.00 97.56 92 SER A C 1
ATOM 701 O O . SER A 1 92 ? -0.451 -6.729 6.092 1.00 97.56 92 SER A O 1
ATOM 703 N N . PHE A 1 93 ? -1.049 -4.583 5.845 1.00 97.81 93 PHE A N 1
ATOM 704 C CA . PHE A 1 93 ? -0.127 -4.021 6.829 1.00 97.81 93 PHE A CA 1
ATOM 705 C C . PHE A 1 93 ? -0.854 -3.094 7.805 1.00 97.81 93 PHE A C 1
ATOM 707 O O . PHE A 1 93 ? -1.725 -2.329 7.415 1.00 97.81 93 PHE A O 1
ATOM 714 N N . GLY A 1 94 ? -0.441 -3.086 9.073 1.00 96.75 94 GLY A N 1
ATOM 715 C CA . GLY A 1 94 ? -0.997 -2.174 10.086 1.00 96.75 94 GLY A CA 1
ATOM 716 C C . GLY A 1 94 ? -0.443 -0.743 10.039 1.00 96.75 94 GLY A C 1
ATOM 717 O O . GLY A 1 94 ? -0.678 0.029 10.962 1.00 96.75 94 GLY A O 1
ATOM 718 N N . SER A 1 95 ? 0.373 -0.392 9.037 1.00 97.06 95 SER A N 1
ATOM 719 C CA . SER A 1 95 ? 0.867 0.977 8.849 1.00 97.06 95 SER A CA 1
ATOM 720 C C . SER A 1 95 ? 1.321 1.242 7.413 1.00 97.06 95 SER A C 1
ATOM 722 O O . SER A 1 95 ? 1.843 0.352 6.737 1.00 97.06 95 SER A O 1
ATOM 724 N N . LEU A 1 96 ? 1.193 2.502 6.981 1.00 97.06 96 LEU A N 1
ATOM 725 C CA . LEU A 1 96 ? 1.621 2.961 5.656 1.00 97.06 96 LEU A CA 1
ATOM 726 C C . LEU A 1 96 ? 3.099 2.660 5.387 1.00 97.06 96 LEU A C 1
ATOM 728 O O . LEU A 1 96 ? 3.434 2.155 4.324 1.00 97.06 96 LEU A O 1
ATOM 732 N N . ASN A 1 97 ? 3.984 2.937 6.350 1.00 97.31 97 ASN A N 1
ATOM 733 C CA . ASN A 1 97 ? 5.424 2.744 6.154 1.00 97.31 97 ASN A CA 1
ATOM 734 C C . ASN A 1 97 ? 5.770 1.281 5.868 1.00 97.31 97 ASN A C 1
ATOM 736 O O . ASN A 1 97 ? 6.519 1.013 4.938 1.00 97.31 97 ASN A O 1
ATOM 740 N N . ARG A 1 98 ? 5.169 0.332 6.601 1.00 97.69 98 ARG A N 1
ATOM 741 C CA . ARG A 1 98 ? 5.402 -1.098 6.350 1.00 97.69 98 ARG A CA 1
ATOM 742 C C . ARG A 1 98 ? 4.909 -1.527 4.975 1.00 97.69 98 ARG A C 1
ATOM 744 O O . ARG A 1 98 ? 5.582 -2.312 4.320 1.00 97.69 98 ARG A O 1
ATOM 751 N N . CYS A 1 99 ? 3.763 -0.999 4.550 1.00 98.19 99 CYS A N 1
ATOM 752 C CA . CYS A 1 99 ? 3.267 -1.245 3.206 1.00 98.19 99 CYS A CA 1
ATOM 753 C C . CYS A 1 99 ? 4.240 -0.700 2.152 1.00 98.19 99 CYS A C 1
ATOM 755 O O . CYS A 1 99 ? 4.654 -1.449 1.273 1.00 98.19 99 CYS A O 1
ATOM 757 N N . LEU A 1 100 ? 4.665 0.564 2.280 1.00 96.44 100 LEU A N 1
ATOM 758 C CA . LEU A 1 100 ? 5.578 1.213 1.335 1.00 96.44 100 LEU A CA 1
ATOM 759 C C . LEU A 1 100 ? 6.91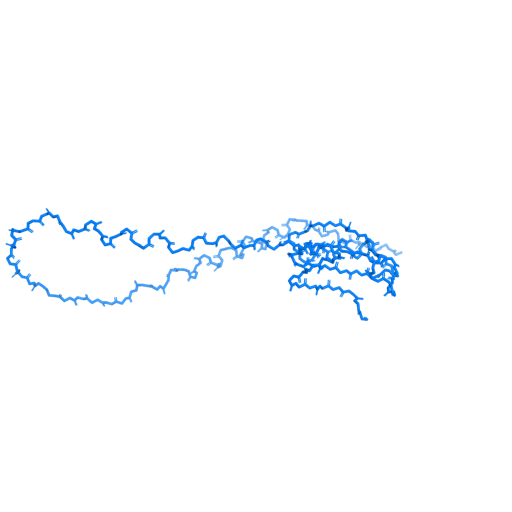9 0.487 1.226 1.00 96.44 100 LEU A C 1
ATOM 761 O O . LEU A 1 100 ? 7.423 0.323 0.118 1.00 96.44 100 LEU A O 1
ATOM 765 N N . ASP A 1 101 ? 7.493 0.055 2.346 1.00 96.19 101 ASP A N 1
ATOM 766 C CA . ASP A 1 101 ? 8.759 -0.677 2.347 1.00 96.19 101 ASP A CA 1
ATOM 767 C C . ASP A 1 101 ? 8.625 -2.007 1.588 1.00 96.19 101 ASP A C 1
ATOM 769 O O . ASP A 1 101 ? 9.443 -2.296 0.714 1.00 96.19 101 ASP A O 1
ATOM 773 N N . ALA A 1 102 ? 7.544 -2.756 1.833 1.00 96.69 102 ALA A N 1
ATOM 774 C CA . ALA A 1 102 ? 7.288 -4.034 1.171 1.00 96.69 102 ALA A CA 1
ATOM 775 C C . ALA A 1 102 ? 7.034 -3.885 -0.339 1.00 96.69 102 ALA A C 1
ATOM 777 O O . ALA A 1 102 ? 7.632 -4.594 -1.150 1.00 96.69 102 ALA A O 1
ATOM 778 N N . VAL A 1 103 ? 6.178 -2.940 -0.748 1.00 96.50 103 VAL A N 1
ATOM 779 C CA . VAL A 1 103 ? 5.874 -2.755 -2.178 1.00 96.50 103 VAL A CA 1
ATOM 780 C C . VAL A 1 103 ? 7.067 -2.186 -2.952 1.00 96.50 103 VAL A C 1
ATOM 782 O O . VAL A 1 103 ? 7.241 -2.521 -4.121 1.00 96.50 103 VAL A O 1
ATOM 785 N N . ARG A 1 104 ? 7.931 -1.375 -2.322 1.00 94.25 104 ARG A N 1
ATOM 786 C CA . ARG A 1 104 ? 9.171 -0.868 -2.944 1.00 94.25 104 ARG A CA 1
ATOM 787 C C . ARG A 1 104 ? 10.179 -1.974 -3.199 1.00 94.25 104 ARG A C 1
ATOM 789 O O . ARG A 1 104 ? 10.803 -1.985 -4.259 1.00 94.25 104 ARG A O 1
ATOM 796 N N . GLU A 1 105 ? 10.342 -2.873 -2.233 1.00 92.94 105 GLU A N 1
ATOM 797 C CA . GLU A 1 105 ? 11.218 -4.033 -2.377 1.00 92.94 105 GLU A CA 1
ATOM 798 C C . GLU A 1 105 ? 10.763 -4.911 -3.550 1.00 92.94 105 GLU A C 1
ATOM 800 O O . GLU A 1 105 ? 11.583 -5.319 -4.373 1.00 92.94 105 GLU A O 1
ATOM 805 N N . GLN A 1 106 ? 9.452 -5.127 -3.683 1.00 92.88 106 GLN A N 1
ATOM 806 C CA . GLN A 1 106 ? 8.891 -5.995 -4.716 1.00 92.88 106 GLN A CA 1
ATOM 807 C C . GLN A 1 106 ? 8.775 -5.337 -6.104 1.00 92.88 106 GLN A C 1
ATOM 809 O O . GLN A 1 106 ? 8.976 -6.013 -7.112 1.00 92.88 106 GLN A O 1
ATOM 814 N N . ALA A 1 107 ? 8.482 -4.035 -6.194 1.00 90.88 107 ALA A N 1
ATOM 815 C CA . ALA A 1 107 ? 8.311 -3.339 -7.477 1.00 90.88 107 ALA A CA 1
ATOM 816 C C . ALA A 1 107 ? 9.613 -3.197 -8.288 1.00 90.88 107 ALA A C 1
ATOM 818 O O . ALA A 1 107 ? 9.577 -3.049 -9.515 1.00 90.88 107 ALA A O 1
ATOM 819 N N . GLY A 1 108 ? 10.771 -3.217 -7.621 1.00 85.25 108 GLY A N 1
ATOM 820 C CA . GLY A 1 108 ? 12.064 -2.980 -8.260 1.00 85.25 108 GLY A CA 1
ATOM 821 C C . GLY A 1 108 ? 12.174 -1.584 -8.897 1.00 85.25 108 GLY A C 1
ATOM 822 O O . GLY A 1 108 ? 11.492 -0.638 -8.511 1.00 85.25 108 GLY A O 1
ATOM 823 N N . LEU A 1 109 ? 13.063 -1.431 -9.887 1.00 79.12 109 LEU A N 1
ATOM 824 C CA . LEU A 1 109 ? 13.361 -0.121 -10.497 1.00 79.12 109 LEU A CA 1
ATOM 825 C C . LEU A 1 109 ? 12.291 0.364 -11.491 1.00 79.12 109 LEU A C 1
ATOM 827 O O . LEU A 1 109 ? 12.171 1.568 -11.726 1.00 79.12 109 LEU A O 1
ATOM 831 N N . ALA A 1 110 ? 11.539 -0.561 -12.091 1.00 79.00 110 ALA A N 1
ATOM 832 C CA . ALA A 1 110 ? 10.636 -0.276 -13.206 1.00 79.00 110 ALA A CA 1
ATOM 833 C C . ALA A 1 110 ? 9.146 -0.347 -12.838 1.00 79.00 110 ALA A C 1
ATOM 835 O O . ALA A 1 110 ? 8.345 0.263 -13.540 1.00 79.00 110 ALA A O 1
ATOM 836 N N . GLY A 1 111 ? 8.769 -1.033 -11.754 1.00 85.56 111 GLY A N 1
ATOM 837 C CA . GLY A 1 111 ? 7.368 -1.169 -11.353 1.00 85.56 111 GLY A CA 1
ATOM 838 C C . GLY A 1 111 ? 6.773 0.127 -10.796 1.00 85.56 111 GLY A C 1
ATOM 839 O O . GLY A 1 111 ? 7.489 0.989 -10.264 1.00 85.56 111 GLY A O 1
ATOM 840 N N . ALA A 1 112 ? 5.460 0.291 -10.944 1.00 93.81 112 ALA A N 1
ATOM 841 C CA . ALA A 1 112 ? 4.678 1.206 -10.112 1.00 93.81 112 ALA A CA 1
ATOM 842 C C . ALA A 1 112 ? 4.187 0.453 -8.873 1.00 93.81 112 ALA A C 1
ATOM 844 O O . ALA A 1 112 ? 4.156 -0.777 -8.839 1.00 93.81 112 ALA A O 1
ATOM 845 N N . TYR A 1 113 ? 3.861 1.198 -7.826 1.00 95.38 113 TYR A N 1
ATOM 846 C CA . TYR A 1 113 ? 3.349 0.621 -6.596 1.00 95.38 113 TYR A CA 1
ATOM 847 C C . TYR A 1 113 ? 2.447 1.605 -5.876 1.00 95.38 113 TYR A C 1
ATOM 849 O O . TYR A 1 113 ? 2.658 2.824 -5.945 1.00 95.38 113 TYR A O 1
ATOM 857 N N . GLU A 1 114 ? 1.515 1.054 -5.109 1.00 96.25 114 GLU A N 1
ATOM 858 C CA . GLU A 1 114 ? 0.650 1.818 -4.230 1.00 96.25 114 GLU A CA 1
ATOM 859 C C . GLU A 1 114 ? 0.285 1.053 -2.956 1.00 96.25 114 GLU A C 1
ATOM 861 O O . GLU A 1 114 ? 0.380 -0.171 -2.864 1.00 96.25 114 GLU A O 1
ATOM 866 N N . CYS A 1 115 ? -0.141 1.821 -1.962 1.00 97.56 115 CYS A N 1
ATOM 867 C CA . CYS A 1 115 ? -0.683 1.358 -0.701 1.00 97.56 115 CYS A CA 1
ATOM 868 C C . CYS A 1 115 ? -2.051 2.003 -0.489 1.00 97.56 115 CYS A C 1
ATOM 870 O O . CYS A 1 115 ? -2.143 3.231 -0.383 1.00 97.56 115 CYS A O 1
ATOM 872 N N . GLY A 1 116 ? -3.096 1.184 -0.410 1.00 97.31 116 GLY A N 1
ATOM 873 C CA . GLY A 1 116 ? -4.471 1.617 -0.185 1.00 97.31 116 GLY A CA 1
ATOM 874 C C . GLY A 1 116 ? -4.930 1.367 1.254 1.00 97.31 116 GLY A C 1
ATOM 875 O O . GLY A 1 116 ? -4.753 0.273 1.779 1.00 97.31 116 GLY A O 1
ATOM 876 N N . LEU A 1 117 ? -5.513 2.371 1.903 1.00 98.00 117 LEU A N 1
ATOM 877 C CA . LEU A 1 117 ? -6.082 2.293 3.249 1.00 98.00 117 LEU A CA 1
ATOM 878 C C . LEU A 1 117 ? -7.515 1.753 3.196 1.00 98.00 117 LEU A C 1
ATOM 880 O O . LEU A 1 117 ? -8.332 2.270 2.431 1.00 98.00 117 LEU A O 1
ATOM 884 N N . ASN A 1 118 ? -7.807 0.758 4.035 1.00 96.62 118 ASN A N 1
ATOM 885 C CA . ASN A 1 118 ? -9.128 0.172 4.270 1.00 96.62 118 ASN A CA 1
ATOM 886 C C . ASN A 1 118 ? -9.877 -0.144 2.965 1.00 96.62 118 ASN A C 1
ATOM 888 O O . ASN A 1 118 ? -11.035 0.222 2.771 1.00 96.62 118 ASN A O 1
ATOM 892 N N . CYS A 1 119 ? -9.177 -0.790 2.032 1.00 95.50 119 CYS A N 1
ATOM 893 C CA . CYS A 1 119 ? -9.742 -1.136 0.736 1.00 95.50 119 CYS A CA 1
ATOM 894 C C . CYS A 1 119 ? -10.875 -2.153 0.876 1.00 95.50 119 CYS A C 1
ATOM 896 O O . CYS A 1 119 ? -10.752 -3.143 1.600 1.00 95.50 119 CYS A O 1
ATOM 898 N N . ARG A 1 120 ? -11.948 -1.930 0.119 1.00 94.62 120 ARG A N 1
ATOM 899 C CA . ARG A 1 120 ? -13.080 -2.848 -0.020 1.00 94.62 120 ARG A CA 1
ATOM 900 C C . ARG A 1 120 ? -13.282 -3.220 -1.483 1.00 94.62 120 ARG A C 1
ATOM 902 O O . ARG A 1 120 ? -13.080 -2.395 -2.372 1.00 94.62 120 ARG A O 1
ATOM 909 N N . ASP A 1 121 ? -13.696 -4.457 -1.701 1.00 92.88 121 ASP A N 1
ATOM 910 C CA . ASP A 1 121 ? -14.038 -4.969 -3.022 1.00 92.88 121 ASP A CA 1
ATOM 911 C C . ASP A 1 121 ? -15.446 -4.493 -3.414 1.00 92.88 121 ASP A C 1
ATOM 913 O O . ASP A 1 121 ? -16.426 -4.775 -2.719 1.00 92.88 121 ASP A O 1
ATOM 917 N N . GLU A 1 122 ? -15.542 -3.754 -4.519 1.00 93.38 122 GLU A N 1
ATOM 918 C CA . GLU A 1 122 ? -16.804 -3.342 -5.146 1.00 93.38 122 GLU A CA 1
ATOM 919 C C . GLU A 1 122 ? -17.002 -4.072 -6.492 1.00 93.38 122 GLU A C 1
ATOM 921 O O . GLU A 1 122 ? -17.464 -3.515 -7.491 1.00 93.38 122 GLU A O 1
ATOM 926 N N . GLY A 1 123 ? -16.639 -5.357 -6.527 1.00 89.00 123 GLY A N 1
ATOM 927 C CA . GLY A 1 123 ? -16.885 -6.293 -7.619 1.00 89.00 123 GLY A CA 1
ATOM 928 C C . GLY A 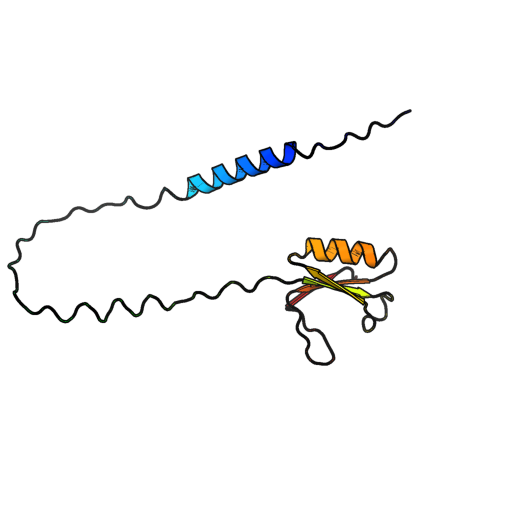1 123 ? -15.722 -6.376 -8.601 1.00 89.00 123 GLY A C 1
ATOM 929 O O . GLY A 1 123 ? -15.052 -7.400 -8.688 1.00 89.00 123 GLY A O 1
ATOM 930 N N . THR A 1 124 ? -15.510 -5.326 -9.396 1.00 84.62 124 THR A N 1
ATOM 931 C CA . THR A 1 124 ? -14.416 -5.287 -10.392 1.00 84.62 124 THR A CA 1
ATOM 932 C C . THR A 1 124 ? -13.286 -4.344 -10.010 1.00 84.62 124 THR A C 1
ATOM 934 O O . THR A 1 124 ? -12.279 -4.287 -10.712 1.00 84.62 124 THR A O 1
ATOM 937 N N . ILE A 1 125 ? -13.468 -3.561 -8.948 1.00 84.81 125 ILE A N 1
ATOM 938 C CA . ILE A 1 125 ? -12.506 -2.565 -8.484 1.00 84.81 125 ILE A CA 1
ATOM 939 C C . ILE A 1 125 ? -12.381 -2.637 -6.966 1.00 84.81 125 ILE A C 1
ATOM 941 O O . ILE A 1 125 ? -13.364 -2.871 -6.264 1.00 84.81 125 ILE A O 1
ATOM 945 N N . ASN A 1 126 ? -11.174 -2.376 -6.470 1.00 90.00 126 ASN A N 1
ATOM 946 C CA . ASN A 1 126 ? -10.950 -2.120 -5.056 1.00 90.00 126 ASN A CA 1
ATOM 947 C C . ASN A 1 126 ? -11.082 -0.619 -4.805 1.00 90.00 126 ASN A C 1
ATOM 949 O O . ASN A 1 126 ? -10.381 0.184 -5.422 1.00 90.00 126 ASN A O 1
ATOM 953 N N . VAL A 1 127 ? -11.978 -0.240 -3.898 1.00 93.62 127 VAL A N 1
ATOM 954 C CA . VAL A 1 127 ? -12.160 1.150 -3.477 1.00 93.62 127 VAL A CA 1
ATOM 955 C C . VAL A 1 127 ? -11.508 1.320 -2.114 1.00 93.62 127 VAL A C 1
ATOM 957 O O . VAL A 1 127 ? -11.920 0.699 -1.138 1.00 93.62 127 VAL A O 1
ATOM 960 N N . CYS A 1 128 ? -10.479 2.158 -2.050 1.00 95.62 128 CYS A N 1
ATOM 961 C CA . CYS A 1 128 ? -9.750 2.464 -0.824 1.00 95.62 128 CYS A CA 1
ATOM 962 C C . CYS A 1 128 ? -10.120 3.862 -0.322 1.00 95.62 128 CYS A C 1
ATOM 964 O O . CYS A 1 128 ? -10.416 4.761 -1.109 1.00 95.62 128 CYS A O 1
ATOM 966 N N . GLU A 1 129 ? -10.077 4.068 0.992 1.00 96.31 129 GLU A N 1
ATOM 967 C CA . GLU A 1 129 ? -10.328 5.383 1.597 1.00 96.31 129 GLU A CA 1
ATOM 968 C C . GLU A 1 129 ? -9.246 6.398 1.224 1.00 96.31 129 GLU A C 1
ATOM 970 O O . GLU A 1 129 ? -9.508 7.592 1.065 1.00 96.31 129 GLU A O 1
ATOM 975 N N . ARG A 1 130 ? -8.008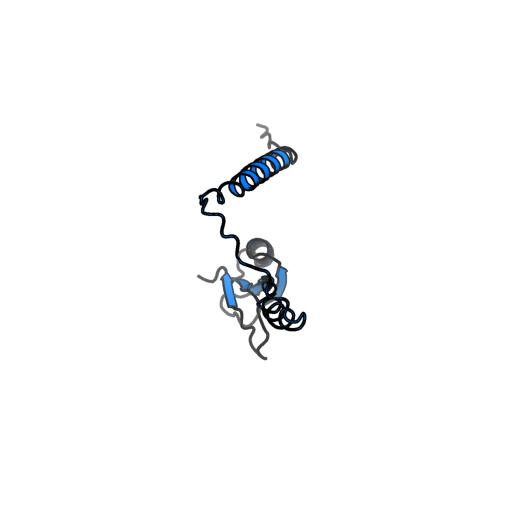 5.916 1.088 1.00 96.56 130 ARG A N 1
ATOM 976 C CA . ARG A 1 130 ? -6.848 6.709 0.688 1.00 96.56 130 ARG A CA 1
ATOM 977 C C . ARG A 1 130 ? -5.826 5.827 -0.008 1.00 96.56 130 ARG A C 1
ATOM 979 O O . ARG A 1 130 ? -5.601 4.708 0.431 1.00 96.56 130 ARG A O 1
ATOM 986 N N . THR A 1 131 ? -5.136 6.382 -0.997 1.00 96.38 131 THR A N 1
ATOM 987 C CA . THR A 1 131 ? -4.063 5.694 -1.722 1.00 96.38 131 THR A CA 1
ATOM 988 C C . THR A 1 131 ? -2.791 6.536 -1.711 1.00 96.38 131 THR A C 1
ATOM 990 O O . THR A 1 131 ? -2.844 7.758 -1.872 1.00 96.38 131 THR A O 1
ATOM 993 N N . VAL A 1 132 ? -1.643 5.896 -1.485 1.00 96.69 132 VAL A N 1
ATOM 994 C CA . VAL A 1 132 ? -0.310 6.518 -1.524 1.00 96.69 132 VAL A CA 1
ATOM 995 C C . VAL A 1 132 ? 0.621 5.629 -2.339 1.00 96.69 132 VAL A C 1
ATOM 997 O O . VAL A 1 132 ? 0.777 4.456 -2.020 1.00 96.69 132 VAL A O 1
ATOM 1000 N N . GLY A 1 133 ? 1.276 6.183 -3.356 1.00 91.25 133 GLY A N 1
ATOM 1001 C CA . GLY A 1 133 ? 2.118 5.414 -4.272 1.00 91.25 133 GLY A CA 1
ATOM 1002 C C . GLY A 1 133 ? 3.128 6.267 -5.033 1.00 91.25 133 GLY A C 1
ATOM 1003 O O . GLY A 1 133 ? 3.325 7.445 -4.722 1.00 91.25 133 GLY A O 1
ATOM 1004 N N . ASN A 1 134 ? 3.771 5.655 -6.026 1.00 85.25 134 ASN A N 1
ATOM 1005 C CA . ASN A 1 134 ? 4.812 6.252 -6.878 1.00 85.25 134 ASN A CA 1
ATOM 1006 C C . ASN A 1 134 ? 4.303 6.589 -8.296 1.00 85.25 134 ASN A C 1
ATOM 1008 O O . ASN A 1 134 ? 4.992 6.391 -9.291 1.00 85.25 134 ASN A O 1
ATOM 1012 N N . GLU A 1 135 ? 3.066 7.055 -8.419 1.00 64.44 135 GLU A N 1
ATOM 1013 C CA . GLU A 1 135 ? 2.424 7.198 -9.733 1.00 64.44 135 GLU A CA 1
ATOM 1014 C C . GLU A 1 135 ?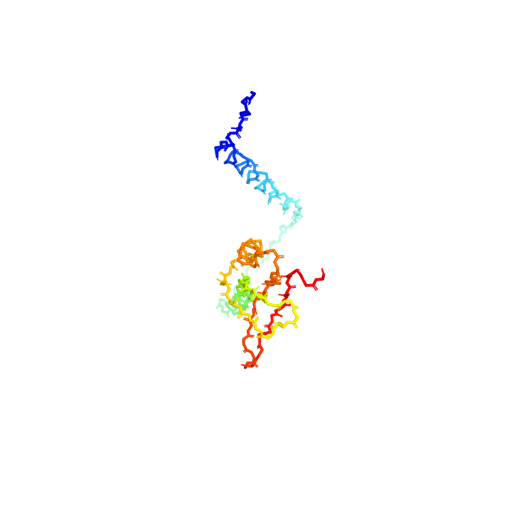 2.542 8.605 -10.343 1.00 64.44 135 GLU A C 1
ATOM 1016 O O . GLU A 1 135 ? 1.582 9.125 -10.912 1.00 64.44 135 GLU A O 1
ATOM 1021 N N . ARG A 1 136 ? 3.712 9.251 -10.236 1.00 51.12 136 ARG A N 1
ATOM 1022 C CA . ARG A 1 136 ? 4.027 10.466 -11.014 1.00 51.12 136 ARG A CA 1
ATOM 1023 C C . ARG A 1 136 ? 5.466 10.503 -11.494 1.00 51.12 136 ARG A C 1
ATOM 1025 O O . ARG A 1 136 ? 6.368 10.453 -10.631 1.00 51.12 136 ARG A O 1
#